Protein AF-V5IBH0-F1 (afdb_monomer_lite)

Sequence (145 aa):
MRRFVDIHGSLAVLVLISGDVNFSTMLSDFRHRKQVHIILVCRGSAPEALMACANEWHDFAQMAAAVPFRTPQPKGGSQCCDLMVHNLPLDKEPSLVHSRLRQLSDNCGGRVLSIVGDSARLRFSTPDDTRRACKRMDGEDVFGR

Structure (mmCIF, N/CA/C/O backbone):
data_AF-V5IBH0-F1
#
_entry.id   AF-V5IBH0-F1
#
loop_
_atom_site.group_PDB
_atom_site.id
_atom_site.type_symbol
_atom_site.label_atom_id
_atom_site.label_alt_id
_atom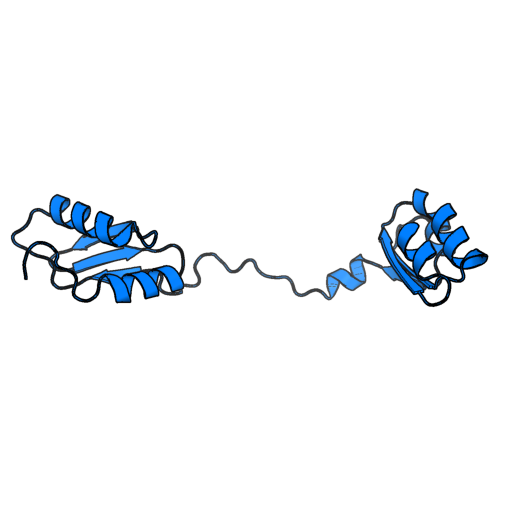_site.label_comp_id
_atom_site.label_asym_id
_atom_site.label_entity_id
_atom_site.label_seq_id
_atom_site.pdbx_PDB_ins_code
_atom_site.Cartn_x
_atom_site.Cartn_y
_atom_site.Cartn_z
_atom_site.occupancy
_atom_site.B_iso_or_equiv
_atom_site.auth_seq_id
_atom_site.auth_comp_id
_atom_site.auth_asym_id
_atom_site.auth_atom_id
_atom_site.pdbx_PDB_model_num
ATOM 1 N N . MET A 1 1 ? -12.401 4.496 7.571 1.00 89.88 1 MET A N 1
ATOM 2 C CA . MET A 1 1 ? -12.636 3.742 8.823 1.00 89.88 1 MET A CA 1
ATOM 3 C C . MET A 1 1 ? -14.085 3.831 9.298 1.00 89.88 1 MET A C 1
ATOM 5 O O . MET A 1 1 ? -14.738 2.804 9.247 1.00 89.88 1 MET A O 1
ATOM 9 N N . ARG A 1 2 ? -14.639 5.011 9.645 1.00 92.94 2 ARG A N 1
ATOM 10 C CA . ARG A 1 2 ? -16.048 5.146 10.108 1.00 92.94 2 ARG A CA 1
ATOM 11 C C . ARG A 1 2 ? -17.078 4.433 9.229 1.00 92.94 2 ARG A C 1
ATOM 13 O O . ARG A 1 2 ? -17.719 3.511 9.700 1.00 92.94 2 ARG A O 1
ATOM 20 N N . ARG A 1 3 ? -17.121 4.750 7.930 1.00 94.38 3 ARG A N 1
ATOM 21 C CA . ARG A 1 3 ? -18.045 4.106 6.977 1.00 94.38 3 ARG A CA 1
ATOM 22 C C . ARG A 1 3 ? -17.967 2.573 6.983 1.00 94.38 3 ARG A C 1
ATOM 24 O O . ARG A 1 3 ? -18.989 1.921 6.861 1.00 94.38 3 ARG A O 1
ATOM 31 N N . PHE A 1 4 ? -16.769 2.005 7.121 1.00 94.12 4 PHE A N 1
ATOM 32 C CA . PHE A 1 4 ? -16.592 0.553 7.205 1.00 94.12 4 PHE A CA 1
ATOM 33 C C . PHE A 1 4 ? -17.208 0.001 8.498 1.00 94.12 4 PHE A C 1
ATOM 35 O O . PHE A 1 4 ? -17.984 -0.944 8.452 1.00 94.12 4 PHE A O 1
ATOM 42 N N . VAL A 1 5 ? -16.930 0.639 9.636 1.00 93.75 5 VAL A N 1
ATOM 43 C CA . VAL A 1 5 ? -17.504 0.251 10.932 1.00 93.75 5 VAL A CA 1
ATOM 44 C C . VAL A 1 5 ? -19.025 0.421 10.960 1.00 93.75 5 VAL A C 1
ATOM 46 O O . VAL A 1 5 ? -19.713 -0.417 11.528 1.00 93.75 5 VAL A O 1
ATOM 49 N N . ASP A 1 6 ? -19.563 1.455 10.317 1.00 91.88 6 ASP A N 1
ATOM 50 C CA . ASP A 1 6 ? -21.009 1.679 10.250 1.00 91.88 6 ASP A CA 1
ATOM 51 C C . ASP A 1 6 ? -21.726 0.626 9.391 1.00 91.88 6 ASP A C 1
ATOM 53 O O . ASP A 1 6 ? -22.864 0.276 9.688 1.00 91.88 6 ASP A O 1
ATOM 57 N N . ILE A 1 7 ? -21.064 0.099 8.354 1.00 93.06 7 ILE A N 1
ATOM 58 C CA . ILE A 1 7 ? -21.616 -0.949 7.481 1.00 93.06 7 ILE A CA 1
ATOM 59 C C . ILE A 1 7 ? -21.487 -2.338 8.119 1.00 93.06 7 ILE A C 1
ATOM 61 O O . ILE A 1 7 ? -22.417 -3.135 8.031 1.00 93.06 7 ILE A O 1
ATOM 65 N N . HIS A 1 8 ? -20.339 -2.646 8.728 1.00 91.50 8 HIS A N 1
ATOM 66 C CA . HIS A 1 8 ? -20.011 -4.014 9.148 1.00 91.50 8 HIS A CA 1
ATOM 67 C C . HIS A 1 8 ? -20.128 -4.261 10.659 1.00 91.50 8 HIS A C 1
ATOM 69 O O . HIS A 1 8 ? -20.369 -5.394 11.073 1.00 91.50 8 HIS A O 1
ATOM 75 N N . GLY A 1 9 ? -19.983 -3.228 11.492 1.00 84.75 9 GLY A N 1
ATOM 76 C CA . GLY A 1 9 ? -20.152 -3.320 12.942 1.00 84.75 9 GLY A CA 1
ATOM 77 C C . GLY A 1 9 ? -19.266 -4.371 13.624 1.00 84.75 9 GLY A C 1
ATOM 78 O O . GLY A 1 9 ? -18.088 -4.520 13.303 1.00 84.75 9 GLY A O 1
ATOM 79 N N . SER A 1 10 ? -19.855 -5.093 14.579 1.00 84.38 10 SER A N 1
ATOM 80 C CA . SER A 1 10 ? -19.179 -5.984 15.534 1.00 84.38 10 SER A CA 1
ATOM 81 C C . SER A 1 10 ? -18.596 -7.274 14.951 1.00 84.38 10 SER A C 1
ATOM 83 O O . SER A 1 10 ? -17.869 -7.981 15.640 1.00 84.38 10 SER A O 1
ATOM 85 N N . LEU A 1 11 ? -18.897 -7.604 13.694 1.00 82.56 11 LEU A N 1
ATOM 86 C CA . LEU A 1 11 ? -18.331 -8.774 13.009 1.00 82.56 11 LEU A CA 1
ATOM 87 C C . LEU A 1 11 ? -17.044 -8.441 12.242 1.00 82.56 11 LEU A C 1
ATOM 89 O O . LEU A 1 11 ? -16.491 -9.297 11.553 1.00 82.56 11 LEU A O 1
ATOM 93 N N . ALA A 1 12 ? -16.582 -7.192 12.318 1.00 93.38 12 ALA A N 1
ATOM 94 C CA . ALA A 1 12 ? -15.470 -6.709 11.526 1.00 93.38 12 ALA A CA 1
ATOM 95 C C . ALA A 1 12 ? -14.150 -6.688 12.302 1.00 93.38 12 ALA A C 1
ATOM 97 O O . ALA A 1 12 ? -14.094 -6.376 13.494 1.00 93.38 12 ALA A O 1
ATOM 98 N N . VAL A 1 13 ? -13.071 -6.928 11.561 1.00 96.19 13 VAL A N 1
ATOM 99 C CA . VAL A 1 13 ? -11.700 -6.667 11.994 1.00 96.19 13 VAL A CA 1
ATOM 100 C C . VAL A 1 13 ? -11.200 -5.431 11.254 1.00 96.19 13 VAL A C 1
ATOM 102 O O . VAL A 1 13 ? -11.307 -5.348 10.029 1.00 96.19 13 VAL A O 1
ATOM 105 N N . LEU A 1 14 ? -10.661 -4.462 11.989 1.00 96.25 14 LEU A N 1
ATOM 106 C CA . LEU A 1 14 ? -10.040 -3.266 11.436 1.00 96.25 14 LEU A CA 1
ATOM 107 C C . LEU A 1 14 ? -8.536 -3.321 11.689 1.00 96.25 14 LEU A C 1
ATOM 109 O O . LEU A 1 14 ? -8.091 -3.222 12.829 1.00 96.25 14 LEU A O 1
ATOM 113 N N . VAL A 1 15 ? -7.766 -3.436 10.607 1.00 97.19 15 VAL A N 1
ATOM 114 C CA . VAL A 1 15 ? -6.306 -3.319 10.643 1.00 97.19 15 VAL A CA 1
ATOM 115 C C . VAL A 1 15 ? -5.927 -1.881 10.306 1.00 97.19 15 VAL A C 1
ATOM 117 O O . VAL A 1 15 ? -6.184 -1.415 9.193 1.00 97.19 15 VAL A O 1
ATOM 120 N N . LEU A 1 16 ? -5.326 -1.168 11.256 1.00 96.94 16 LEU A N 1
ATOM 121 C CA . LEU A 1 16 ? -4.810 0.183 11.046 1.00 96.94 16 LEU A CA 1
ATOM 122 C C . LEU A 1 16 ? -3.286 0.159 11.027 1.00 96.94 16 LEU A C 1
ATOM 124 O O . LEU A 1 16 ? -2.667 -0.236 12.005 1.00 96.94 16 LEU A O 1
ATOM 128 N N . ILE A 1 17 ? -2.682 0.658 9.950 1.00 96.50 17 ILE A N 1
ATOM 129 C CA . ILE A 1 17 ? -1.234 0.866 9.864 1.00 96.50 17 ILE A CA 1
ATOM 130 C C . ILE A 1 17 ? -0.955 2.353 10.098 1.00 96.50 17 ILE A C 1
ATOM 132 O O . ILE A 1 17 ? -1.081 3.159 9.177 1.00 96.50 17 ILE A O 1
ATOM 136 N N . SER A 1 18 ? -0.667 2.742 11.341 1.00 95.62 18 SER A N 1
ATOM 137 C CA . SER A 1 18 ? -0.436 4.144 11.715 1.00 95.62 18 SER A CA 1
ATOM 138 C C . SER A 1 18 ? 0.213 4.274 13.093 1.00 95.62 18 SER A C 1
ATOM 140 O O . SER A 1 18 ? -0.057 3.477 13.983 1.00 95.62 18 SER A O 1
ATOM 142 N N . GLY A 1 19 ? 1.024 5.317 13.288 1.00 94.38 19 GLY A N 1
ATOM 143 C CA . GLY A 1 19 ? 1.528 5.742 14.602 1.00 94.38 19 GLY A CA 1
ATOM 144 C C . GLY A 1 19 ? 0.889 7.035 15.128 1.00 94.38 19 GLY A C 1
ATOM 145 O O . GLY A 1 19 ? 1.382 7.594 16.102 1.00 94.38 19 GLY A O 1
ATOM 146 N N . ASP A 1 20 ? -0.157 7.545 14.469 1.00 95.69 20 ASP A N 1
ATOM 147 C CA . ASP A 1 20 ? -0.787 8.824 14.815 1.00 95.69 20 ASP A CA 1
ATOM 148 C C . ASP A 1 20 ? -1.810 8.673 15.958 1.00 95.69 20 ASP A C 1
ATOM 150 O O . ASP A 1 20 ? -2.825 7.982 15.834 1.00 95.69 20 ASP A O 1
ATOM 154 N N . VAL A 1 21 ? -1.558 9.361 17.075 1.00 95.81 21 VAL A N 1
ATOM 155 C CA . VAL A 1 21 ? -2.407 9.350 18.278 1.00 95.81 21 VAL A CA 1
ATOM 156 C C . VAL A 1 21 ? -3.802 9.932 18.049 1.00 95.81 21 VAL A C 1
ATOM 158 O O . VAL A 1 21 ? -4.724 9.602 18.796 1.00 95.81 21 VAL A O 1
ATOM 161 N N . ASN A 1 22 ? -4.006 10.731 16.997 1.00 96.12 22 ASN A N 1
ATOM 162 C CA . ASN A 1 22 ? -5.307 11.321 16.667 1.00 96.12 22 ASN A CA 1
ATOM 163 C C . ASN A 1 22 ? -6.382 10.265 16.356 1.00 96.12 22 ASN A C 1
ATOM 165 O O . ASN A 1 22 ? -7.579 10.555 16.387 1.00 96.12 22 ASN A O 1
ATOM 169 N N . PHE A 1 23 ? -5.977 9.020 16.088 1.00 96.19 23 PHE A N 1
ATOM 170 C CA . PHE A 1 23 ? -6.904 7.907 15.906 1.00 96.19 23 PHE A CA 1
ATOM 171 C C . PHE A 1 23 ? -7.433 7.319 17.222 1.00 96.19 23 PHE A C 1
ATOM 173 O O . PHE A 1 23 ? -8.475 6.667 17.190 1.00 96.19 23 PHE A O 1
ATOM 180 N N . SER A 1 24 ? -6.786 7.570 18.366 1.00 96.06 24 SER A N 1
ATOM 181 C CA . SER A 1 24 ? -7.102 6.954 19.670 1.00 96.06 24 SER A CA 1
ATOM 182 C C . SER A 1 24 ? -8.586 7.030 20.043 1.00 96.06 24 SER A C 1
ATOM 184 O O . SER A 1 24 ? -9.215 5.998 20.265 1.00 96.06 24 SER A O 1
ATOM 186 N N . THR A 1 25 ? -9.191 8.222 20.015 1.00 95.31 25 THR A N 1
ATOM 187 C CA . THR A 1 25 ? -10.616 8.407 20.339 1.00 95.31 25 THR A CA 1
ATOM 188 C C . THR A 1 25 ? -11.518 7.578 19.426 1.00 95.31 25 THR A C 1
ATOM 190 O O . THR A 1 25 ? -12.460 6.938 19.884 1.00 95.31 25 THR A O 1
ATOM 193 N N . MET A 1 26 ? -11.206 7.543 18.130 1.00 94.94 26 MET A N 1
ATOM 194 C CA . MET A 1 26 ? -12.000 6.812 17.147 1.00 94.94 26 MET A CA 1
ATOM 195 C C . MET A 1 26 ? -11.868 5.294 17.322 1.00 94.94 26 MET A C 1
ATOM 197 O O . MET A 1 26 ? -12.867 4.583 17.242 1.00 94.94 26 MET A O 1
ATOM 201 N N . LEU A 1 27 ? -10.654 4.799 17.572 1.00 96.31 27 LEU A N 1
ATOM 202 C CA . LEU A 1 27 ? -10.403 3.379 17.820 1.00 96.31 27 LEU A CA 1
ATOM 203 C C . LEU A 1 27 ? -11.058 2.923 19.124 1.00 96.31 27 LEU A C 1
ATOM 205 O O . LEU A 1 27 ? -11.709 1.883 19.143 1.00 96.31 27 LEU A O 1
ATOM 209 N N . SER A 1 28 ? -10.969 3.730 20.181 1.00 96.12 28 SER A N 1
ATOM 210 C CA . SER A 1 28 ? -11.645 3.461 21.451 1.00 96.12 28 SER A CA 1
ATOM 211 C C . SER A 1 28 ? -13.160 3.314 21.258 1.00 96.12 28 SER A C 1
ATOM 213 O O . SER A 1 28 ? -13.750 2.318 21.684 1.00 96.12 28 SER A O 1
ATOM 215 N N . ASP A 1 29 ? -13.788 4.231 20.511 1.00 95.50 29 ASP A N 1
ATOM 216 C CA . ASP A 1 29 ? -15.211 4.134 20.172 1.00 95.50 29 ASP A CA 1
ATOM 217 C C . ASP A 1 29 ? -15.531 2.872 19.355 1.00 95.50 29 ASP A C 1
ATOM 219 O O . ASP A 1 29 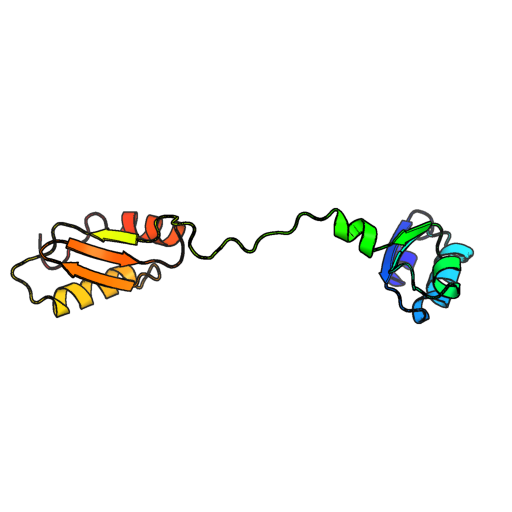? -16.507 2.172 19.642 1.00 95.50 29 ASP A O 1
ATOM 223 N N . PHE A 1 30 ? -14.720 2.540 18.349 1.00 95.88 30 PHE A N 1
ATOM 224 C CA . PHE A 1 30 ? -14.944 1.349 17.527 1.00 95.88 30 PHE A CA 1
ATOM 225 C C . PHE A 1 30 ? -14.815 0.051 18.324 1.00 95.88 30 PHE A C 1
ATOM 227 O O . PHE A 1 30 ? -15.657 -0.837 18.182 1.00 95.88 30 PHE A O 1
ATOM 234 N N . ARG A 1 31 ? -13.820 -0.043 19.206 1.00 9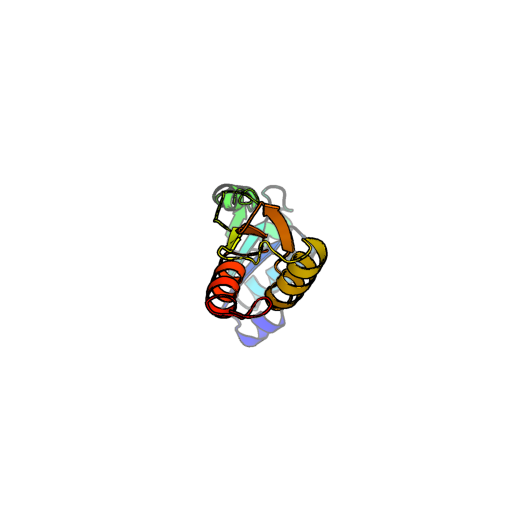4.94 31 ARG A N 1
ATOM 235 C CA . ARG A 1 31 ? -13.602 -1.215 20.052 1.00 94.94 31 ARG A CA 1
ATOM 236 C C . ARG A 1 31 ? -14.708 -1.365 21.086 1.00 94.94 31 ARG A C 1
ATOM 238 O O . ARG A 1 31 ? -15.333 -2.414 21.174 1.00 94.94 31 ARG A O 1
ATOM 245 N N . HIS A 1 32 ? -14.972 -0.322 21.867 1.00 94.75 32 HIS A N 1
ATOM 246 C CA . HIS A 1 32 ? -15.846 -0.445 23.033 1.00 94.75 32 HIS A CA 1
ATOM 247 C C . HIS A 1 32 ? -17.328 -0.303 22.690 1.00 94.75 32 HIS A C 1
ATOM 249 O O . HIS A 1 32 ? -18.155 -1.024 23.246 1.00 94.75 32 HIS A O 1
ATOM 255 N N . ARG A 1 33 ? -17.690 0.593 21.764 1.00 93.44 33 ARG A N 1
ATOM 256 C CA . ARG A 1 33 ? -19.102 0.841 21.423 1.00 93.44 33 ARG A CA 1
ATOM 257 C C . ARG A 1 33 ? -19.578 0.002 20.252 1.00 93.44 33 ARG A C 1
ATOM 259 O O . ARG A 1 33 ? -20.727 -0.424 20.240 1.00 93.44 33 ARG A O 1
ATOM 266 N N . LYS A 1 34 ? -18.719 -0.206 19.254 1.00 93.19 34 LYS A N 1
ATOM 267 C CA . LYS A 1 34 ? -19.071 -0.957 18.039 1.00 93.19 34 LYS A CA 1
ATOM 268 C C . LYS A 1 34 ? -18.575 -2.402 18.063 1.00 93.19 34 LYS A C 1
ATOM 270 O O . LYS A 1 34 ? -18.931 -3.147 17.157 1.00 93.19 34 LYS A O 1
ATOM 275 N N . GLN A 1 35 ? -17.821 -2.795 19.097 1.00 93.38 35 GLN A N 1
ATOM 276 C CA . GLN A 1 35 ? -17.295 -4.153 19.281 1.00 93.38 35 GLN A CA 1
ATOM 277 C C . GLN A 1 35 ? -16.489 -4.641 18.063 1.00 93.38 35 GLN A C 1
ATOM 279 O O . GLN A 1 35 ? -16.481 -5.824 17.748 1.00 93.38 35 GLN A O 1
ATOM 284 N N . VAL A 1 36 ? -15.827 -3.715 17.361 1.00 96.50 36 VAL A N 1
ATOM 285 C CA . VAL A 1 36 ? -14.921 -4.022 16.247 1.00 96.50 36 VAL A CA 1
ATOM 286 C C . VAL A 1 36 ? -13.606 -4.517 16.827 1.00 96.50 36 VAL A C 1
ATOM 288 O O . VAL A 1 36 ? -13.072 -3.906 17.755 1.00 96.50 36 VAL A O 1
ATOM 291 N N . HIS A 1 37 ? -13.049 -5.581 16.258 1.00 96.69 37 HIS A N 1
ATOM 292 C CA . HIS A 1 37 ? -11.724 -6.046 16.646 1.00 96.69 37 HIS A CA 1
ATOM 293 C C . HIS A 1 37 ? -10.647 -5.197 15.959 1.00 96.69 37 HIS A C 1
ATOM 295 O O . HIS A 1 37 ? -10.611 -5.114 14.732 1.00 96.69 37 HIS A O 1
ATOM 301 N N . ILE A 1 38 ? -9.782 -4.542 16.732 1.00 97.12 38 ILE A N 1
ATOM 302 C CA . ILE A 1 38 ? -8.791 -3.590 16.219 1.00 97.12 38 ILE A CA 1
ATOM 303 C C . ILE A 1 38 ? -7.387 -4.175 16.308 1.00 97.12 38 ILE A C 1
ATOM 305 O O . ILE A 1 38 ? -6.890 -4.425 17.406 1.00 97.12 38 ILE A O 1
ATOM 309 N N . ILE A 1 39 ? -6.734 -4.288 15.154 1.00 97.81 39 ILE A N 1
ATOM 310 C CA . ILE A 1 39 ? -5.327 -4.665 15.013 1.00 97.81 39 ILE A CA 1
ATOM 311 C C . ILE A 1 39 ? -4.549 -3.412 14.610 1.00 97.81 39 ILE A C 1
ATOM 313 O O . ILE A 1 39 ? -4.812 -2.820 13.560 1.00 97.81 39 ILE A O 1
ATOM 317 N N . LEU A 1 40 ? -3.591 -2.989 15.430 1.00 97.44 40 LEU A N 1
ATOM 318 C CA . LEU A 1 40 ? -2.758 -1.820 15.150 1.00 97.44 40 LEU A CA 1
ATOM 319 C C . LEU A 1 40 ? -1.362 -2.244 14.689 1.00 97.44 40 LEU A C 1
ATOM 321 O O . LEU A 1 40 ? -0.637 -2.918 15.405 1.00 97.44 40 LEU A O 1
ATOM 325 N N . VAL A 1 41 ? -0.936 -1.794 13.519 1.00 97.31 41 VAL A N 1
ATOM 326 C CA . VAL A 1 41 ? 0.445 -1.947 13.059 1.00 97.31 41 VAL A CA 1
ATOM 327 C C . VAL A 1 41 ? 1.120 -0.585 13.148 1.00 97.31 41 VAL A C 1
ATOM 329 O O . VAL A 1 41 ? 0.811 0.336 12.390 1.00 97.31 41 VAL A O 1
ATOM 332 N N . CYS A 1 42 ? 2.037 -0.436 14.093 1.00 95.56 42 CYS A N 1
ATOM 333 C CA . CYS A 1 42 ? 2.718 0.825 14.367 1.00 95.56 42 CYS A CA 1
ATOM 334 C C . CYS A 1 42 ? 4.189 0.569 14.688 1.00 95.56 42 CYS A C 1
ATOM 336 O O . CYS A 1 42 ? 4.597 -0.564 14.904 1.00 95.56 42 CYS A O 1
ATOM 338 N N . ARG A 1 43 ? 5.027 1.606 14.706 1.00 92.94 43 ARG A N 1
ATOM 339 C CA . ARG A 1 43 ? 6.401 1.448 15.206 1.00 92.94 43 ARG A CA 1
ATOM 340 C C . ARG A 1 43 ? 6.352 1.207 16.718 1.00 92.94 43 ARG A C 1
ATOM 342 O O . ARG A 1 43 ? 5.495 1.788 17.378 1.00 92.94 43 ARG A O 1
ATOM 349 N N . GLY A 1 44 ? 7.294 0.447 17.280 1.00 86.94 44 GLY A N 1
ATOM 350 C CA . GLY A 1 44 ? 7.367 0.223 18.736 1.00 86.94 44 GLY A CA 1
ATOM 351 C C . GLY A 1 44 ? 7.489 1.497 19.595 1.00 86.94 44 GLY A C 1
ATOM 352 O O . GLY A 1 44 ? 7.261 1.451 20.795 1.00 86.94 44 GLY A O 1
ATOM 353 N N . SER A 1 45 ? 7.809 2.647 18.991 1.00 89.00 45 SER A N 1
ATOM 354 C CA . SER A 1 45 ? 7.845 3.964 19.641 1.00 89.00 45 SER A CA 1
ATOM 355 C C . SER A 1 45 ? 6.519 4.739 19.562 1.00 89.00 45 SER A C 1
ATOM 357 O O . SER A 1 45 ? 6.519 5.958 19.738 1.00 89.00 45 SER A O 1
ATOM 359 N N . ALA A 1 46 ? 5.416 4.094 19.175 1.00 91.75 46 ALA A N 1
ATOM 360 C CA . ALA A 1 46 ? 4.117 4.750 19.081 1.00 91.75 46 ALA A CA 1
ATOM 361 C C . ALA A 1 46 ? 3.590 5.159 20.472 1.00 91.75 46 ALA A C 1
ATOM 363 O O . ALA A 1 46 ? 3.945 4.537 21.473 1.00 91.75 46 ALA A O 1
ATOM 364 N N . PRO A 1 47 ? 2.731 6.191 20.561 1.00 94.38 47 PRO A N 1
ATOM 365 C CA . PRO A 1 47 ? 2.162 6.621 21.835 1.00 94.38 47 PRO A CA 1
ATOM 366 C C . PRO A 1 47 ? 1.337 5.517 22.506 1.00 94.38 47 PRO A C 1
ATOM 368 O O . PRO A 1 47 ? 0.441 4.941 21.887 1.00 94.38 47 PRO A O 1
ATOM 371 N N . GLU A 1 48 ? 1.571 5.284 23.798 1.00 92.56 48 GLU A N 1
ATOM 372 C CA . GLU A 1 48 ? 0.885 4.246 24.585 1.00 92.56 48 GLU A CA 1
ATOM 373 C C . GLU A 1 48 ? -0.643 4.410 24.567 1.00 92.56 48 GLU A C 1
ATOM 375 O O . GLU A 1 48 ? -1.380 3.434 24.442 1.00 92.56 48 GLU A O 1
ATOM 380 N N . ALA A 1 49 ? -1.128 5.658 24.571 1.00 93.94 49 ALA A N 1
ATOM 381 C CA . ALA A 1 49 ? -2.552 5.974 24.460 1.00 93.94 49 ALA A CA 1
ATOM 382 C C . ALA A 1 49 ? -3.196 5.415 23.178 1.00 93.94 49 ALA A C 1
ATOM 384 O O . ALA A 1 49 ? -4.362 5.024 23.191 1.00 93.94 49 ALA A O 1
ATOM 385 N N . LEU A 1 50 ? -2.451 5.357 22.070 1.00 95.50 50 LEU A N 1
ATOM 386 C CA . LEU A 1 50 ? -2.933 4.764 20.824 1.00 95.50 50 LEU A CA 1
ATOM 387 C C . LEU A 1 50 ? -2.965 3.234 20.923 1.00 95.50 50 LEU A C 1
ATOM 389 O O . LEU A 1 50 ? -3.958 2.618 20.540 1.00 95.50 50 LEU A O 1
ATOM 393 N N . MET A 1 51 ? -1.905 2.634 21.468 1.00 95.00 51 MET A N 1
ATOM 394 C CA . MET A 1 51 ? -1.769 1.180 21.614 1.00 95.00 51 MET A CA 1
ATOM 395 C C . MET A 1 51 ? -2.834 0.602 22.552 1.00 95.00 51 MET A C 1
ATOM 397 O O . MET A 1 51 ? -3.426 -0.430 22.247 1.00 95.00 51 MET A O 1
ATOM 401 N N . ALA A 1 52 ? -3.155 1.311 23.638 1.00 95.00 52 ALA A N 1
ATOM 402 C CA . ALA A 1 52 ? -4.212 0.938 24.577 1.00 95.00 52 ALA A CA 1
ATOM 403 C C . ALA A 1 52 ? -5.608 0.864 23.924 1.00 95.00 52 ALA A C 1
ATOM 405 O O . ALA A 1 52 ? -6.481 0.136 24.402 1.00 95.00 52 ALA A O 1
ATOM 406 N N . CYS A 1 53 ? -5.829 1.583 22.817 1.00 95.94 53 CYS A N 1
ATOM 407 C CA . CYS A 1 53 ? -7.104 1.573 22.098 1.00 95.94 53 CYS A CA 1
ATOM 408 C C . CYS A 1 53 ? -7.285 0.344 21.187 1.00 95.94 53 CYS A C 1
ATOM 410 O O . CYS A 1 53 ? -8.403 0.100 20.732 1.00 95.94 53 CYS A O 1
ATOM 412 N N . ALA A 1 54 ? -6.229 -0.429 20.919 1.00 96.31 54 ALA A N 1
ATOM 413 C CA . ALA A 1 54 ? -6.277 -1.616 20.066 1.00 96.31 54 ALA A CA 1
ATOM 414 C C . ALA A 1 54 ? -6.506 -2.906 20.876 1.00 96.31 54 ALA A C 1
ATOM 416 O O . ALA A 1 54 ? -6.223 -2.965 22.074 1.00 96.31 54 ALA A O 1
ATOM 417 N N . ASN A 1 55 ? -7.033 -3.951 20.231 1.00 96.88 55 ASN A N 1
ATOM 418 C CA . ASN A 1 55 ? -7.105 -5.289 20.824 1.00 96.88 55 ASN A CA 1
ATOM 419 C C . ASN A 1 55 ? -5.728 -5.956 20.822 1.00 96.88 55 ASN A C 1
ATOM 421 O O . ASN A 1 55 ? -5.348 -6.581 21.808 1.00 96.88 55 ASN A O 1
ATOM 425 N N . GLU A 1 56 ? -4.991 -5.775 19.732 1.00 96.38 56 GLU A N 1
ATOM 426 C CA . GLU A 1 56 ? -3.627 -6.252 19.551 1.00 96.38 56 GLU A CA 1
ATOM 427 C C . GLU A 1 56 ? -2.839 -5.263 18.690 1.00 96.38 56 GLU A C 1
ATOM 429 O O . GLU A 1 56 ? -3.412 -4.490 17.913 1.00 96.38 56 GLU A O 1
ATOM 434 N N . TRP A 1 57 ? -1.517 -5.256 18.853 1.00 96.44 57 TRP A N 1
ATOM 435 C CA . TRP A 1 57 ? -0.640 -4.414 18.056 1.00 96.44 57 TRP A CA 1
ATOM 436 C C . TRP A 1 57 ? 0.647 -5.139 17.660 1.00 96.44 57 TRP A C 1
ATOM 438 O O . TRP A 1 57 ? 1.138 -6.009 18.380 1.00 96.44 57 TRP A O 1
ATOM 448 N N . HIS A 1 58 ? 1.198 -4.759 16.510 1.00 95.94 58 HIS A N 1
ATOM 449 C CA . HIS A 1 58 ? 2.416 -5.331 15.948 1.00 95.94 58 HIS A CA 1
ATOM 450 C C . HIS A 1 58 ? 3.403 -4.240 15.537 1.00 95.94 58 HIS A C 1
ATOM 452 O O . HIS A 1 58 ? 3.009 -3.208 14.986 1.00 95.94 58 HIS A O 1
ATOM 458 N N . ASP A 1 59 ? 4.696 -4.491 15.769 1.00 94.50 59 ASP A N 1
ATOM 459 C CA . ASP A 1 59 ? 5.758 -3.586 15.337 1.00 94.50 59 ASP A CA 1
ATOM 460 C C . ASP A 1 59 ? 5.949 -3.665 13.818 1.00 94.50 59 ASP A C 1
ATOM 462 O O . ASP A 1 59 ? 6.399 -4.678 13.270 1.00 94.50 59 ASP A O 1
ATOM 466 N N . PHE A 1 60 ? 5.656 -2.558 13.139 1.00 94.69 60 PHE A N 1
ATOM 467 C CA . PHE A 1 60 ? 5.851 -2.422 11.702 1.00 94.69 60 PHE A CA 1
ATOM 468 C C . PHE A 1 60 ? 7.289 -2.744 11.278 1.00 94.69 60 PHE A C 1
ATOM 470 O O . PHE A 1 60 ? 7.488 -3.366 10.237 1.00 94.69 60 PHE A O 1
ATOM 477 N N . ALA A 1 61 ? 8.298 -2.349 12.065 1.00 91.00 61 ALA A N 1
ATOM 478 C CA . ALA A 1 61 ? 9.698 -2.575 11.710 1.00 91.00 61 ALA A CA 1
ATOM 479 C C . ALA A 1 61 ? 10.047 -4.069 11.692 1.00 91.00 61 ALA A C 1
ATOM 481 O O . ALA A 1 61 ? 10.746 -4.525 10.790 1.00 91.00 61 ALA A O 1
ATOM 482 N N . GLN A 1 62 ? 9.515 -4.839 12.646 1.00 91.38 62 GLN A N 1
ATOM 483 C CA . GLN A 1 62 ? 9.723 -6.286 12.709 1.00 91.38 62 GLN A CA 1
ATOM 484 C C . GLN A 1 62 ? 9.015 -7.001 11.554 1.00 91.38 62 GLN A C 1
ATOM 486 O O . GLN A 1 62 ? 9.607 -7.869 10.917 1.00 91.38 62 GLN A O 1
ATOM 491 N N . MET A 1 63 ? 7.785 -6.591 11.222 1.00 89.19 63 MET A N 1
ATOM 492 C CA . MET A 1 63 ? 7.061 -7.138 10.068 1.00 89.19 63 MET A CA 1
ATOM 493 C C . MET A 1 63 ? 7.764 -6.813 8.746 1.00 89.19 63 MET A C 1
ATOM 495 O O . MET A 1 63 ? 7.914 -7.680 7.887 1.00 89.19 63 MET A O 1
ATOM 499 N N . ALA A 1 64 ? 8.224 -5.571 8.585 1.00 88.56 64 ALA A N 1
ATOM 500 C CA . ALA A 1 64 ? 8.923 -5.126 7.388 1.00 88.56 64 ALA A CA 1
ATOM 501 C C . ALA A 1 64 ? 10.292 -5.805 7.221 1.00 88.56 64 ALA A C 1
ATOM 503 O O . ALA A 1 64 ? 10.709 -6.036 6.090 1.00 88.56 64 ALA A O 1
ATOM 504 N N . ALA A 1 65 ? 10.970 -6.172 8.315 1.00 88.00 65 ALA A N 1
ATOM 505 C CA . ALA A 1 65 ? 12.252 -6.877 8.262 1.00 88.00 65 ALA A CA 1
ATOM 506 C C . ALA A 1 65 ? 12.148 -8.271 7.614 1.00 88.00 65 ALA A C 1
ATOM 508 O O . ALA A 1 65 ? 13.118 -8.747 7.028 1.00 88.00 65 ALA A O 1
ATOM 509 N N . ALA A 1 66 ? 10.975 -8.908 7.683 1.00 83.94 66 ALA A N 1
ATOM 510 C CA . ALA A 1 66 ? 10.707 -10.183 7.019 1.00 83.94 66 ALA A CA 1
ATOM 511 C C . ALA A 1 66 ? 10.402 -10.032 5.517 1.00 83.94 66 ALA A C 1
ATOM 513 O O . ALA A 1 66 ? 10.356 -11.028 4.792 1.00 83.94 66 ALA A O 1
ATOM 514 N N . VAL A 1 67 ? 10.172 -8.807 5.030 1.00 83.69 67 VAL A N 1
ATOM 515 C CA . VAL A 1 67 ? 9.888 -8.573 3.613 1.00 83.69 67 VAL A CA 1
ATOM 516 C C . VAL A 1 67 ? 11.193 -8.728 2.832 1.00 83.69 67 VAL A C 1
ATOM 518 O O . VAL A 1 67 ? 12.151 -7.998 3.098 1.00 83.69 67 VAL A O 1
ATOM 521 N N . PRO A 1 68 ? 11.262 -9.645 1.849 1.00 82.75 68 PRO A N 1
ATOM 522 C CA . PRO A 1 68 ? 12.466 -9.813 1.056 1.00 82.75 68 PRO A CA 1
ATOM 523 C C . PRO A 1 68 ? 12.785 -8.499 0.350 1.00 82.75 68 PRO A C 1
ATOM 525 O O . PRO A 1 68 ? 11.931 -7.916 -0.329 1.00 82.75 68 PRO A O 1
ATOM 528 N N . PHE A 1 69 ? 14.027 -8.039 0.498 1.00 74.19 69 PHE A N 1
ATOM 529 C CA . PHE A 1 69 ? 14.521 -6.904 -0.260 1.00 74.19 69 PHE A CA 1
ATOM 530 C C . PHE A 1 69 ? 14.402 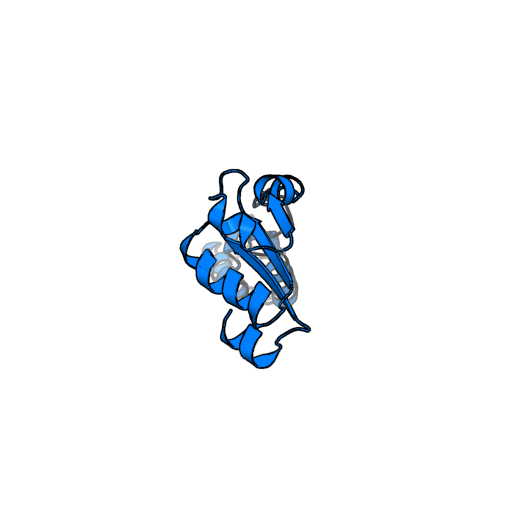-7.254 -1.742 1.00 74.19 69 PHE A C 1
ATOM 532 O O . PHE A 1 69 ? 15.118 -8.117 -2.253 1.00 74.19 69 PHE A O 1
ATOM 539 N N . ARG A 1 70 ? 13.472 -6.601 -2.444 1.00 68.69 70 ARG A N 1
ATOM 540 C CA . ARG A 1 70 ? 13.486 -6.613 -3.901 1.00 68.69 70 ARG A CA 1
ATOM 541 C C . ARG A 1 70 ? 14.723 -5.831 -4.290 1.00 68.69 70 ARG A C 1
ATOM 543 O O . ARG A 1 70 ? 14.688 -4.603 -4.311 1.00 68.69 70 ARG A O 1
ATOM 550 N N . THR A 1 71 ? 15.814 -6.532 -4.589 1.00 64.25 71 THR A N 1
ATOM 551 C CA . THR A 1 71 ? 16.877 -5.945 -5.392 1.00 64.25 71 THR A CA 1
ATOM 552 C C . THR A 1 71 ? 16.173 -5.336 -6.597 1.00 64.25 71 THR A C 1
ATOM 554 O O . THR A 1 71 ? 15.459 -6.072 -7.292 1.00 64.25 71 THR A O 1
ATOM 557 N N . PRO A 1 72 ? 16.266 -4.012 -6.835 1.00 58.50 72 PRO A N 1
ATOM 558 C CA . PRO A 1 72 ? 15.878 -3.495 -8.130 1.00 58.50 72 PRO A CA 1
ATOM 559 C C . PRO A 1 72 ? 16.665 -4.344 -9.114 1.00 58.50 72 PRO A C 1
ATOM 561 O O . PRO A 1 72 ? 17.895 -4.371 -9.044 1.00 58.50 72 PRO A O 1
ATOM 564 N N . GLN A 1 73 ? 15.954 -5.143 -9.918 1.00 52.53 73 GLN A N 1
ATOM 565 C CA . GLN A 1 73 ? 16.582 -5.910 -10.981 1.00 52.53 73 GLN A CA 1
ATOM 566 C C . GLN A 1 73 ? 17.506 -4.914 -11.676 1.00 52.53 73 GLN A C 1
ATOM 568 O O . GLN A 1 73 ? 17.009 -3.860 -12.102 1.00 52.53 73 GLN A O 1
ATOM 573 N N . PRO A 1 74 ? 18.831 -5.146 -11.697 1.00 51.09 74 PRO A N 1
ATOM 574 C CA . PRO A 1 74 ? 19.702 -4.271 -12.446 1.00 51.09 74 PRO A CA 1
ATOM 575 C C . PRO A 1 74 ? 19.099 -4.214 -13.844 1.00 51.09 74 PRO A C 1
ATOM 577 O O . PRO A 1 74 ? 18.864 -5.253 -14.466 1.00 51.09 74 PRO A O 1
ATOM 580 N N . LYS A 1 75 ? 18.749 -3.009 -14.305 1.00 51.47 75 LYS A N 1
ATOM 581 C CA . LYS A 1 75 ? 18.437 -2.791 -15.715 1.00 51.47 75 LYS A CA 1
ATOM 582 C C . LYS A 1 75 ? 19.661 -3.300 -16.478 1.00 51.47 75 LYS A C 1
ATOM 584 O O . LYS A 1 75 ? 20.672 -2.610 -16.506 1.00 51.47 75 LYS A O 1
ATOM 589 N N . GLY A 1 76 ? 19.604 -4.521 -17.007 1.00 47.34 76 GLY A N 1
ATOM 590 C CA . GLY A 1 76 ? 20.747 -5.153 -17.664 1.00 47.34 76 GLY A CA 1
ATOM 591 C C . GLY A 1 76 ? 21.316 -6.403 -16.991 1.00 47.34 76 GLY A C 1
ATOM 592 O O . GLY A 1 76 ? 22.514 -6.640 -17.081 1.00 47.34 76 GLY A O 1
ATOM 593 N N . GLY A 1 77 ? 20.488 -7.274 -16.412 1.00 43.78 77 GLY A N 1
ATOM 594 C CA . GLY A 1 77 ? 20.665 -8.684 -16.770 1.00 43.78 77 GLY A CA 1
ATOM 595 C C . GLY A 1 77 ? 20.291 -8.799 -18.246 1.00 43.78 77 GLY A C 1
ATOM 596 O O . GLY A 1 77 ? 19.176 -8.424 -18.593 1.00 43.78 77 GLY A O 1
ATOM 597 N N . SER A 1 78 ? 21.232 -9.191 -19.106 1.00 52.09 78 SER A N 1
ATOM 598 C CA . SER A 1 78 ? 21.106 -9.265 -20.569 1.00 52.09 78 SER A CA 1
ATOM 599 C C . SER A 1 78 ? 19.980 -10.209 -21.022 1.00 52.09 78 SER A C 1
ATOM 601 O O . SER A 1 78 ? 20.229 -11.268 -21.588 1.00 52.09 78 SER A O 1
ATOM 603 N N . GLN A 1 79 ? 18.723 -9.839 -20.794 1.00 55.50 79 GLN A N 1
ATOM 604 C CA . GLN A 1 79 ? 17.624 -10.320 -21.609 1.00 55.50 79 GLN A CA 1
ATOM 605 C C . GLN A 1 79 ? 17.797 -9.620 -22.949 1.00 55.50 79 GLN A C 1
ATOM 607 O O . GLN A 1 79 ? 17.844 -8.394 -23.009 1.00 55.50 79 GLN A O 1
ATOM 612 N N . CYS A 1 80 ? 18.050 -10.417 -23.982 1.00 59.22 80 CYS A N 1
ATOM 613 C CA . CYS A 1 80 ? 18.422 -9.976 -25.317 1.00 59.22 80 CYS A CA 1
ATOM 614 C C . CYS A 1 80 ? 17.339 -9.049 -25.898 1.00 59.22 80 CYS A C 1
ATOM 616 O O . CYS A 1 80 ? 16.402 -9.505 -26.543 1.00 59.22 80 CYS A O 1
ATOM 618 N N . CYS A 1 81 ? 17.453 -7.745 -25.637 1.00 77.88 81 CYS A N 1
ATOM 619 C CA . CYS A 1 81 ? 16.617 -6.720 -26.258 1.00 77.88 81 CYS A CA 1
ATOM 620 C C . CYS A 1 81 ? 17.189 -6.265 -27.607 1.00 77.88 81 CYS A C 1
ATOM 622 O O . CYS A 1 81 ? 16.701 -5.293 -28.188 1.00 77.88 81 CYS A O 1
ATOM 624 N N . ASP A 1 82 ? 18.235 -6.941 -28.082 1.00 84.38 82 ASP A N 1
ATOM 625 C CA . ASP A 1 82 ? 18.898 -6.632 -29.333 1.00 84.38 82 ASP A CA 1
ATOM 626 C C . ASP A 1 82 ? 18.398 -7.581 -30.425 1.00 84.38 82 ASP A C 1
ATOM 628 O O . ASP A 1 82 ? 18.360 -8.795 -30.241 1.00 84.38 82 ASP A O 1
ATOM 632 N N . LEU A 1 83 ? 18.013 -7.016 -31.565 1.00 85.75 83 LEU A N 1
ATOM 633 C CA . LEU A 1 83 ? 17.644 -7.754 -32.767 1.00 85.75 83 LEU A CA 1
ATOM 634 C C . LEU A 1 83 ? 18.763 -7.591 -33.789 1.00 85.75 83 LEU A C 1
ATOM 636 O O . LEU A 1 83 ? 19.172 -6.464 -34.084 1.00 85.75 83 LEU A O 1
ATOM 640 N N . MET A 1 84 ? 19.246 -8.708 -34.324 1.00 88.00 84 MET A N 1
ATOM 641 C CA . MET A 1 84 ? 20.183 -8.706 -35.439 1.00 88.00 84 MET A CA 1
ATOM 642 C C . MET A 1 84 ? 19.399 -8.902 -36.733 1.00 88.00 84 MET A C 1
ATOM 644 O O . MET A 1 84 ? 18.653 -9.868 -36.867 1.00 88.00 84 MET A O 1
ATOM 648 N N . VAL A 1 85 ? 19.530 -7.948 -37.646 1.00 86.56 85 VAL A N 1
ATOM 649 C CA . VAL A 1 85 ? 18.952 -7.997 -38.990 1.00 86.56 85 VAL A CA 1
ATOM 650 C C . VAL A 1 85 ? 20.081 -8.344 -39.947 1.00 86.56 85 VAL A C 1
ATOM 652 O O . VAL A 1 85 ? 21.157 -7.760 -39.836 1.00 86.56 85 VAL A O 1
ATOM 655 N N . HIS A 1 86 ? 19.837 -9.276 -40.860 1.00 86.31 86 HIS A N 1
ATOM 656 C CA . HIS A 1 86 ? 20.791 -9.746 -41.866 1.00 86.31 86 HIS A CA 1
ATOM 657 C C . HIS A 1 86 ? 20.233 -9.507 -43.276 1.00 86.31 86 HIS A C 1
ATOM 659 O O . HIS A 1 86 ? 19.058 -9.165 -43.414 1.00 86.31 86 HIS A O 1
ATOM 665 N N . ASN A 1 87 ? 21.050 -9.732 -44.310 1.00 83.12 87 ASN A N 1
ATOM 666 C CA . ASN A 1 87 ? 20.687 -9.572 -45.727 1.00 83.12 87 ASN A CA 1
ATOM 667 C C . ASN A 1 87 ? 20.331 -8.131 -46.137 1.00 83.12 87 ASN A C 1
ATOM 669 O O . ASN A 1 87 ? 19.483 -7.911 -47.000 1.00 83.12 87 ASN A O 1
ATOM 673 N N . LEU A 1 88 ? 20.974 -7.133 -45.531 1.00 85.31 88 LEU A N 1
ATOM 674 C CA . LEU A 1 88 ? 20.812 -5.737 -45.930 1.00 85.31 88 LEU A CA 1
ATOM 675 C C . LEU A 1 88 ? 21.543 -5.448 -47.250 1.00 85.31 88 LEU A C 1
ATOM 677 O O . LEU A 1 88 ? 22.606 -6.019 -47.510 1.00 85.31 88 LEU A O 1
ATOM 681 N N . PRO A 1 89 ? 21.014 -4.530 -48.076 1.00 81.44 89 PRO A N 1
ATOM 682 C CA . PRO A 1 89 ? 21.614 -4.207 -49.361 1.00 81.44 89 PRO A CA 1
ATOM 683 C C . PRO A 1 89 ? 22.962 -3.496 -49.183 1.00 81.44 89 PRO A C 1
ATOM 685 O O . PRO A 1 89 ? 23.043 -2.419 -48.594 1.00 81.44 89 PRO A O 1
ATOM 688 N N . LEU A 1 90 ? 24.021 -4.095 -49.733 1.00 81.00 90 LEU A N 1
ATOM 689 C CA . LEU A 1 90 ? 25.385 -3.549 -49.725 1.00 81.00 90 LEU A CA 1
ATOM 690 C C . LEU A 1 90 ? 25.600 -2.456 -50.785 1.00 81.00 90 LEU A C 1
ATOM 692 O O . LEU A 1 90 ? 26.553 -1.687 -50.694 1.00 81.00 90 LEU A O 1
ATOM 696 N N . ASP A 1 91 ? 24.739 -2.403 -51.804 1.00 81.44 91 ASP A N 1
ATOM 697 C CA . ASP A 1 91 ? 24.790 -1.428 -52.900 1.00 81.44 91 ASP A CA 1
ATOM 698 C C . ASP A 1 91 ? 24.138 -0.087 -52.534 1.00 81.44 91 ASP A C 1
ATOM 700 O O . ASP A 1 91 ? 24.246 0.885 -53.287 1.00 81.44 91 ASP A O 1
ATOM 704 N N . LYS A 1 92 ? 23.437 -0.028 -51.396 1.00 79.12 92 LYS A N 1
ATOM 705 C CA . LYS A 1 92 ? 22.753 1.172 -50.916 1.00 79.12 92 LYS A CA 1
ATOM 706 C C . LYS A 1 92 ? 23.581 1.902 -49.874 1.00 79.12 92 LYS A C 1
ATOM 708 O O . LYS A 1 92 ? 24.336 1.324 -49.100 1.00 79.12 92 LYS A O 1
ATOM 713 N N . GLU A 1 93 ? 23.397 3.215 -49.849 1.00 84.50 93 GLU A N 1
ATOM 714 C CA . GLU A 1 93 ? 24.076 4.081 -48.897 1.00 84.50 93 GLU A CA 1
ATOM 715 C C . GLU A 1 93 ? 23.579 3.794 -47.460 1.00 84.50 93 GLU A C 1
ATOM 717 O O . GLU A 1 93 ? 22.363 3.679 -47.247 1.00 84.50 93 GLU A O 1
ATOM 722 N N . PRO A 1 94 ? 24.478 3.667 -46.463 1.00 82.38 94 PRO A N 1
ATOM 723 C CA . PRO A 1 94 ? 24.116 3.265 -45.102 1.00 82.38 94 PRO A CA 1
ATOM 724 C C . PRO A 1 94 ? 23.051 4.144 -44.437 1.00 82.38 94 PRO A C 1
ATOM 726 O O . PRO A 1 94 ? 22.258 3.640 -43.641 1.00 82.38 94 PRO A O 1
ATOM 729 N N . SER A 1 95 ? 22.990 5.442 -44.753 1.00 85.00 95 SER A N 1
ATOM 730 C CA . SER A 1 95 ? 21.990 6.354 -44.191 1.00 85.00 95 SER A CA 1
ATOM 731 C C . SER A 1 95 ? 20.568 6.050 -44.681 1.00 85.00 95 SER A C 1
ATOM 733 O O . SER A 1 95 ? 19.614 6.143 -43.901 1.00 85.00 95 SER A O 1
ATOM 735 N N . LEU A 1 96 ? 20.415 5.592 -45.930 1.00 85.50 96 LEU A N 1
ATOM 736 C CA . LEU A 1 96 ? 19.128 5.164 -46.487 1.00 85.50 96 LEU A CA 1
ATOM 737 C C . LEU A 1 96 ? 18.647 3.877 -45.815 1.00 85.50 96 LEU A C 1
ATOM 739 O O . LEU A 1 96 ? 17.489 3.789 -45.399 1.00 85.50 96 LEU A O 1
ATOM 743 N N . VAL A 1 97 ? 19.553 2.911 -45.639 1.00 85.94 97 VAL A N 1
ATOM 744 C CA . VAL A 1 97 ? 19.281 1.660 -44.914 1.00 85.94 97 VAL A CA 1
ATOM 745 C C . VAL A 1 97 ? 18.916 1.957 -43.458 1.00 85.94 97 VAL A C 1
ATOM 747 O O . VAL A 1 97 ? 17.925 1.437 -42.950 1.00 85.94 97 VAL A O 1
ATOM 750 N N . HIS A 1 98 ? 19.639 2.867 -42.802 1.00 87.44 98 HIS A N 1
ATOM 751 C CA . HIS A 1 98 ? 19.336 3.315 -41.445 1.00 87.44 98 HIS A CA 1
ATOM 752 C C . HIS A 1 98 ? 17.945 3.949 -41.336 1.00 87.44 98 HIS A C 1
ATOM 754 O O . HIS A 1 98 ? 17.184 3.622 -40.425 1.00 87.44 98 HIS A O 1
ATOM 760 N N . SER A 1 99 ? 17.594 4.844 -42.264 1.00 87.75 99 SER A N 1
ATOM 761 C CA . SER A 1 99 ? 16.279 5.491 -42.300 1.00 87.75 99 SER A CA 1
ATOM 762 C C . SER A 1 99 ? 15.152 4.466 -42.455 1.00 87.75 99 SER A C 1
ATOM 764 O O . SER A 1 99 ? 14.176 4.495 -41.704 1.00 87.75 99 SER A O 1
ATOM 766 N N . ARG A 1 100 ? 15.319 3.496 -43.362 1.00 87.25 100 ARG A N 1
ATOM 767 C CA . ARG A 1 100 ? 14.335 2.431 -43.583 1.00 87.25 100 ARG A CA 1
ATOM 768 C C . ARG A 1 100 ? 14.194 1.507 -42.373 1.00 87.25 100 ARG A C 1
ATOM 770 O O . ARG A 1 100 ? 13.073 1.240 -41.947 1.00 87.25 100 ARG A O 1
ATOM 777 N N . LEU A 1 101 ? 15.305 1.064 -41.785 1.00 87.81 101 LEU A N 1
ATOM 778 C CA . LEU A 1 101 ? 15.288 0.236 -40.576 1.00 87.81 101 LEU A CA 1
ATOM 779 C C . LEU A 1 101 ? 14.630 0.958 -39.402 1.00 87.81 101 LEU A C 1
ATOM 781 O O . LEU A 1 101 ? 13.852 0.345 -38.678 1.00 87.81 101 LEU A O 1
ATOM 785 N N . ARG A 1 102 ? 14.880 2.264 -39.257 1.00 88.44 102 ARG A N 1
ATOM 786 C CA . ARG A 1 102 ? 14.214 3.096 -38.256 1.00 88.44 102 ARG A CA 1
ATOM 787 C C . ARG A 1 102 ? 12.700 3.143 -38.470 1.00 88.44 102 ARG A C 1
ATOM 789 O O . ARG A 1 102 ? 11.961 2.927 -37.521 1.00 88.44 102 ARG A O 1
ATOM 796 N N . GLN A 1 103 ? 12.227 3.348 -39.701 1.00 87.12 103 GLN A N 1
ATOM 797 C CA . GLN A 1 103 ? 10.787 3.327 -40.003 1.00 87.12 103 GLN A CA 1
ATOM 798 C C . GLN A 1 103 ? 10.127 1.987 -39.641 1.00 87.12 103 GLN A C 1
ATOM 800 O O . GLN A 1 103 ? 9.009 1.963 -39.124 1.00 87.12 103 GLN A O 1
ATOM 805 N N . LEU A 1 104 ? 10.815 0.869 -39.893 1.00 85.19 104 LEU A N 1
ATOM 806 C CA . LEU A 1 104 ? 10.325 -0.465 -39.541 1.00 85.19 104 LEU A CA 1
ATOM 807 C C . LEU A 1 104 ? 10.332 -0.695 -38.021 1.00 85.19 104 LEU A C 1
ATOM 809 O O . LEU A 1 104 ? 9.381 -1.264 -37.480 1.00 85.19 104 LEU A O 1
ATOM 813 N N . SER A 1 105 ? 11.368 -0.216 -37.324 1.00 86.44 105 SER A N 1
ATOM 814 C CA . SER A 1 105 ? 11.558 -0.440 -35.890 1.00 86.44 105 SER A CA 1
ATOM 815 C C . SER A 1 105 ? 10.793 0.527 -34.985 1.00 86.44 105 SER A C 1
ATOM 817 O O . SER A 1 105 ? 10.481 0.161 -33.849 1.00 86.44 105 SER A O 1
ATOM 819 N N . ASP A 1 106 ? 10.469 1.733 -35.460 1.00 84.94 106 ASP A N 1
ATOM 820 C CA . ASP A 1 106 ? 9.804 2.790 -34.680 1.00 84.94 106 ASP A CA 1
ATOM 821 C C . ASP A 1 106 ? 8.440 2.319 -34.140 1.00 84.94 106 ASP A C 1
ATOM 823 O O . ASP A 1 106 ? 8.115 2.567 -32.979 1.00 84.94 106 ASP A O 1
ATOM 827 N N . ASN A 1 107 ? 7.686 1.530 -34.918 1.00 81.19 107 ASN A N 1
ATOM 828 C CA . ASN A 1 107 ? 6.392 0.957 -34.505 1.00 81.19 107 ASN A CA 1
ATOM 829 C C . ASN A 1 107 ? 6.485 0.001 -33.304 1.00 81.19 107 ASN A C 1
ATOM 831 O O . ASN A 1 107 ? 5.479 -0.288 -32.656 1.00 81.19 107 ASN A O 1
ATOM 835 N N . CYS A 1 108 ? 7.676 -0.520 -33.019 1.00 80.50 108 CYS A N 1
ATOM 836 C CA . CYS A 1 108 ? 7.940 -1.399 -31.883 1.00 80.50 108 CYS A CA 1
ATOM 837 C C . CYS A 1 108 ? 8.852 -0.735 -30.838 1.00 80.50 108 CYS A C 1
ATOM 839 O O . CYS A 1 108 ? 9.301 -1.407 -29.917 1.00 80.50 108 CYS A O 1
ATOM 841 N N . GLY A 1 109 ? 9.141 0.568 -30.963 1.00 81.69 109 GLY A N 1
ATOM 842 C CA . GLY A 1 109 ? 10.017 1.294 -30.036 1.00 81.69 109 GLY A CA 1
ATOM 843 C C . GLY A 1 109 ? 11.504 0.942 -30.167 1.00 81.69 109 GLY A C 1
ATOM 844 O O . GLY A 1 109 ? 12.268 1.123 -29.216 1.00 81.69 109 GLY A O 1
ATOM 845 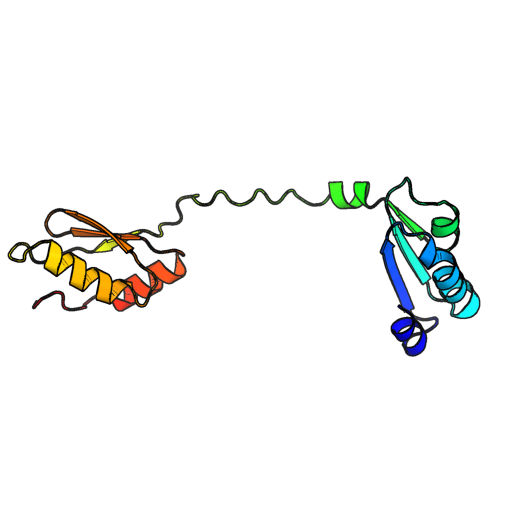N N . GLY A 1 110 ? 11.919 0.411 -31.320 1.00 85.62 110 GLY A N 1
ATOM 846 C CA . GLY A 1 110 ? 13.299 0.021 -31.595 1.00 85.62 110 GLY A CA 1
ATOM 847 C C . GLY A 1 110 ? 14.179 1.176 -32.054 1.00 85.62 110 GLY A C 1
ATOM 848 O O . GLY A 1 110 ? 13.727 2.081 -32.749 1.00 85.62 110 GLY A O 1
ATOM 849 N N . ARG A 1 111 ? 15.464 1.116 -31.703 1.00 88.56 111 ARG A N 1
ATOM 850 C CA . ARG A 1 111 ? 16.506 2.036 -32.178 1.00 88.56 111 ARG A CA 1
ATOM 851 C C . ARG A 1 111 ? 17.578 1.262 -32.925 1.00 88.56 111 ARG A C 1
ATOM 853 O O . ARG A 1 111 ? 18.049 0.242 -32.429 1.00 88.56 111 ARG A O 1
ATOM 860 N N . VAL A 1 112 ? 18.011 1.773 -34.070 1.00 88.50 112 VAL A N 1
ATOM 861 C CA . VAL A 1 112 ? 19.169 1.234 -34.794 1.00 88.50 112 VAL A CA 1
ATOM 862 C C . VAL A 1 112 ? 20.443 1.662 -34.058 1.00 88.50 112 VAL A C 1
ATOM 864 O O . VAL A 1 112 ? 20.631 2.845 -33.785 1.00 88.50 112 VAL A O 1
ATOM 867 N N . LEU A 1 113 ? 21.289 0.703 -33.677 1.00 86.62 113 LEU A N 1
ATOM 868 C CA . LEU A 1 113 ? 22.555 0.957 -32.979 1.00 86.62 113 LEU A CA 1
ATOM 869 C C . LEU A 1 113 ? 23.723 1.075 -33.954 1.00 86.62 113 LEU A C 1
ATOM 871 O O . LEU A 1 113 ? 24.534 1.989 -33.845 1.00 86.62 113 LEU A O 1
ATOM 875 N N . SER A 1 114 ? 23.828 0.122 -34.879 1.00 85.44 114 SER A N 1
ATOM 876 C CA . SER A 1 114 ? 24.923 0.059 -35.843 1.00 85.44 114 SER A CA 1
ATOM 877 C C . SER A 1 114 ? 24.515 -0.729 -37.077 1.00 85.44 114 SER A C 1
ATOM 879 O O . SER A 1 114 ? 23.752 -1.691 -36.974 1.00 85.44 114 SER A O 1
ATOM 881 N N . ILE A 1 115 ? 25.088 -0.357 -38.218 1.00 86.56 115 ILE A N 1
ATOM 882 C CA . ILE A 1 115 ? 25.001 -1.092 -39.480 1.00 86.56 115 ILE A CA 1
ATOM 883 C C . ILE A 1 115 ? 26.433 -1.452 -39.867 1.00 86.56 115 ILE A C 1
ATOM 885 O O . ILE A 1 115 ? 27.299 -0.578 -39.897 1.00 86.56 115 ILE A O 1
ATOM 889 N N . VAL A 1 116 ? 26.693 -2.736 -40.089 1.00 85.06 116 VAL A N 1
ATOM 890 C CA . VAL A 1 116 ? 28.007 -3.276 -40.438 1.00 85.06 116 VAL A CA 1
ATOM 891 C C . VAL A 1 116 ? 27.817 -4.271 -41.574 1.00 85.06 116 VAL A C 1
ATOM 893 O O . VAL A 1 116 ? 27.258 -5.347 -41.371 1.00 85.06 116 VAL A O 1
ATOM 896 N N . GLY A 1 117 ? 28.288 -3.908 -42.768 1.00 84.44 117 GLY A N 1
ATOM 897 C CA . GLY A 1 117 ? 28.123 -4.732 -43.964 1.00 84.44 117 GLY A CA 1
ATOM 898 C C . GLY A 1 117 ? 26.648 -4.966 -44.290 1.00 84.44 117 GLY A C 1
ATOM 899 O O . GLY A 1 117 ? 25.883 -4.015 -44.427 1.00 84.44 117 GLY A O 1
ATOM 900 N N . ASP A 1 118 ? 26.266 -6.236 -44.395 1.00 86.56 118 ASP A N 1
ATOM 901 C CA . ASP A 1 118 ? 24.908 -6.697 -44.699 1.00 86.56 118 ASP A CA 1
ATOM 902 C C . ASP A 1 118 ? 24.026 -6.844 -43.448 1.00 86.56 118 ASP A C 1
ATOM 904 O O . ASP A 1 118 ? 22.925 -7.391 -43.515 1.00 86.56 118 ASP A O 1
ATOM 908 N N . SER A 1 119 ? 24.518 -6.411 -42.287 1.00 87.19 119 SER A N 1
ATOM 909 C CA . SER A 1 119 ? 23.892 -6.695 -41.005 1.00 87.19 119 SER A CA 1
ATOM 910 C C . SER A 1 119 ? 23.702 -5.427 -40.173 1.00 87.19 119 SER A C 1
ATOM 912 O O . SER A 1 119 ? 24.532 -4.519 -40.176 1.00 87.19 119 SER A O 1
ATOM 914 N N . ALA A 1 120 ? 22.611 -5.356 -39.413 1.00 89.19 120 ALA A N 1
ATOM 915 C CA . ALA A 1 120 ? 22.348 -4.263 -38.483 1.00 89.19 120 ALA A CA 1
ATOM 916 C C . ALA A 1 120 ? 21.936 -4.772 -37.108 1.00 89.19 120 ALA A C 1
ATOM 918 O O . ALA A 1 120 ? 21.270 -5.796 -36.965 1.00 89.19 120 ALA A O 1
ATOM 919 N N . ARG A 1 121 ? 22.311 -4.013 -36.079 1.00 89.56 121 ARG A N 1
ATOM 920 C CA . ARG A 1 121 ? 21.913 -4.261 -34.695 1.00 89.56 121 ARG A CA 1
ATOM 921 C C . ARG A 1 121 ? 20.890 -3.220 -34.278 1.00 89.56 121 ARG A C 1
ATOM 923 O O . ARG A 1 121 ? 21.178 -2.024 -34.299 1.00 89.56 121 ARG A O 1
ATOM 930 N N . LEU A 1 122 ? 19.713 -3.675 -33.873 1.00 90.44 122 LEU A N 1
ATOM 931 C CA . LEU A 1 122 ? 18.643 -2.852 -33.319 1.00 90.44 122 LEU A CA 1
ATOM 932 C C . LEU A 1 122 ? 18.486 -3.164 -31.832 1.00 90.44 122 LEU A C 1
ATOM 934 O O . LEU A 1 122 ? 18.749 -4.286 -31.418 1.00 90.44 122 LEU A O 1
ATOM 938 N N . ARG A 1 123 ? 18.039 -2.193 -31.036 1.00 89.06 123 ARG A N 1
ATOM 939 C CA . ARG A 1 123 ? 17.757 -2.351 -29.605 1.00 89.06 123 ARG A CA 1
ATOM 940 C C . ARG A 1 123 ? 16.362 -1.868 -29.258 1.00 89.06 123 ARG A C 1
ATOM 942 O O . ARG A 1 123 ? 15.971 -0.774 -29.656 1.00 89.06 123 ARG A O 1
ATOM 949 N N . PHE A 1 124 ? 15.667 -2.651 -28.447 1.00 86.94 124 PHE A N 1
ATOM 950 C CA . PHE A 1 124 ? 14.313 -2.382 -27.978 1.00 86.94 124 PHE A CA 1
ATOM 951 C C . PHE A 1 124 ? 14.278 -2.190 -26.459 1.00 86.94 124 PHE A C 1
ATOM 953 O O . PHE A 1 124 ? 15.223 -2.526 -25.742 1.00 86.94 124 PHE A O 1
ATOM 960 N N . SER A 1 125 ? 13.192 -1.604 -25.958 1.00 83.12 125 SER A N 1
ATOM 961 C CA . SER A 1 125 ? 13.022 -1.328 -24.528 1.00 83.12 125 SER A CA 1
ATOM 962 C C . SER A 1 125 ? 12.672 -2.572 -23.711 1.00 83.12 125 SER A C 1
ATOM 964 O O . SER A 1 125 ? 13.042 -2.639 -22.538 1.00 83.12 125 SER A O 1
ATOM 966 N N . THR A 1 126 ? 11.986 -3.548 -24.311 1.00 82.81 126 THR A N 1
ATOM 967 C CA . THR A 1 126 ? 11.558 -4.785 -23.644 1.00 82.81 126 THR A CA 1
ATOM 968 C C . THR A 1 126 ? 11.742 -6.009 -24.555 1.00 82.81 126 THR A C 1
ATOM 970 O O . THR A 1 126 ? 11.721 -5.868 -25.778 1.00 82.81 126 THR A O 1
ATOM 973 N N . PRO A 1 127 ? 11.884 -7.226 -23.998 1.00 81.62 127 PRO A N 1
ATOM 974 C CA . PRO A 1 127 ? 11.977 -8.452 -24.797 1.00 81.62 127 PRO A CA 1
ATOM 975 C C . PRO A 1 127 ? 10.700 -8.746 -25.603 1.00 81.62 127 PRO A C 1
ATOM 977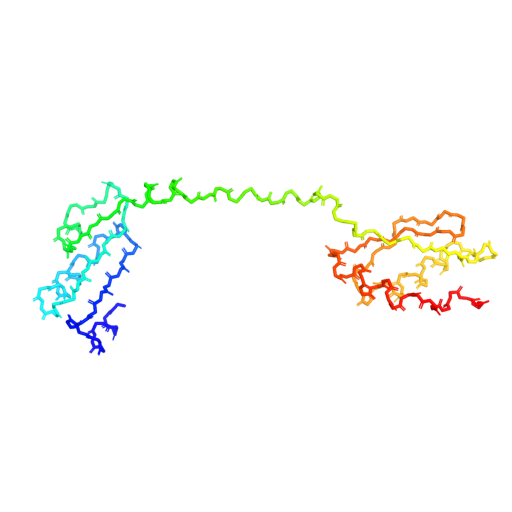 O O . PRO A 1 127 ? 10.772 -9.320 -26.691 1.00 81.62 127 PRO A O 1
ATOM 980 N N . ASP A 1 128 ? 9.526 -8.330 -25.117 1.00 82.69 128 ASP A N 1
ATOM 981 C CA . ASP A 1 128 ? 8.279 -8.436 -25.880 1.00 82.69 128 ASP A CA 1
ATOM 982 C C . ASP A 1 128 ? 8.277 -7.510 -27.103 1.00 82.69 128 ASP A C 1
ATOM 984 O O . ASP A 1 128 ? 7.810 -7.916 -28.169 1.00 82.69 128 ASP A O 1
ATOM 988 N N . ASP A 1 129 ? 8.852 -6.309 -26.993 1.00 84.56 129 ASP A N 1
ATOM 989 C CA . ASP A 1 129 ? 9.066 -5.417 -28.139 1.00 84.56 129 ASP A CA 1
ATOM 990 C C . ASP A 1 129 ? 10.011 -6.047 -29.161 1.00 84.56 129 ASP A C 1
ATOM 992 O O . ASP A 1 129 ? 9.688 -6.068 -30.348 1.00 84.56 129 ASP A O 1
ATOM 996 N N . THR A 1 130 ? 11.121 -6.643 -28.709 1.00 86.00 130 THR A N 1
ATOM 997 C CA . THR A 1 130 ? 12.060 -7.367 -29.581 1.00 86.00 130 THR A CA 1
ATOM 998 C C . THR A 1 130 ? 11.376 -8.523 -30.307 1.00 86.00 130 THR A C 1
ATOM 1000 O O . THR A 1 130 ? 11.549 -8.682 -31.513 1.00 86.00 130 THR A O 1
ATOM 1003 N N . ARG A 1 131 ? 10.551 -9.318 -29.610 1.00 83.75 131 ARG A N 1
ATOM 1004 C CA . ARG A 1 131 ? 9.823 -10.448 -30.212 1.00 83.75 131 ARG A CA 1
ATOM 1005 C C . ARG A 1 131 ? 8.770 -9.989 -31.222 1.00 83.75 131 ARG A C 1
ATOM 1007 O O . ARG A 1 131 ? 8.599 -10.636 -32.255 1.00 83.75 131 ARG A O 1
ATOM 1014 N N . ARG A 1 132 ? 8.063 -8.891 -30.936 1.00 85.94 132 ARG A N 1
ATOM 1015 C CA . ARG A 1 132 ? 7.099 -8.284 -31.870 1.00 85.94 132 ARG A CA 1
ATOM 1016 C C . ARG A 1 132 ? 7.795 -7.724 -33.104 1.00 85.94 132 ARG A C 1
ATOM 1018 O O . ARG A 1 132 ? 7.328 -7.976 -34.209 1.00 85.94 132 ARG A O 1
ATOM 1025 N N . ALA A 1 133 ? 8.914 -7.032 -32.913 1.00 87.44 133 ALA A N 1
ATOM 1026 C CA . ALA A 1 133 ? 9.719 -6.502 -34.002 1.00 87.44 133 ALA A CA 1
ATOM 1027 C C . ALA A 1 133 ? 10.289 -7.621 -34.877 1.00 87.44 133 ALA A C 1
ATOM 1029 O O . ALA A 1 133 ? 10.150 -7.547 -36.087 1.00 87.44 133 ALA A O 1
ATOM 1030 N N . CYS A 1 134 ? 10.821 -8.694 -34.279 1.00 85.06 134 CYS A N 1
ATOM 1031 C CA . CYS A 1 134 ? 11.316 -9.863 -35.009 1.00 85.06 134 CYS A CA 1
ATOM 1032 C C . CYS A 1 134 ? 10.244 -10.428 -35.952 1.00 85.06 134 CYS A C 1
ATOM 1034 O O . CYS A 1 134 ? 10.456 -10.475 -37.153 1.00 85.06 134 CYS A O 1
ATOM 1036 N N . LYS A 1 135 ? 9.041 -10.730 -35.442 1.00 85.69 135 LYS A N 1
ATOM 1037 C CA . LYS A 1 135 ? 7.938 -11.250 -36.272 1.00 85.69 135 LYS A CA 1
ATOM 1038 C C . LYS A 1 135 ? 7.446 -10.285 -37.350 1.00 85.69 135 LYS A C 1
ATOM 1040 O O . LYS A 1 135 ? 6.863 -10.732 -38.326 1.00 85.69 135 LYS A O 1
ATOM 1045 N N . ARG A 1 136 ? 7.572 -8.977 -37.122 1.00 84.06 136 ARG A N 1
ATOM 1046 C CA . ARG A 1 136 ? 7.084 -7.951 -38.048 1.00 84.06 136 ARG A CA 1
ATOM 1047 C C . ARG A 1 136 ? 8.105 -7.620 -39.129 1.00 84.06 136 ARG A C 1
ATOM 1049 O O . ARG A 1 136 ? 7.702 -7.250 -40.213 1.00 84.06 136 ARG A O 1
ATOM 1056 N N . MET A 1 137 ? 9.391 -7.676 -38.798 1.00 85.06 137 MET A N 1
ATOM 1057 C CA . MET A 1 137 ? 10.490 -7.341 -39.702 1.00 85.06 137 MET A CA 1
ATOM 1058 C C . MET A 1 137 ? 10.973 -8.555 -40.504 1.00 85.06 137 MET A C 1
ATOM 1060 O O . MET A 1 137 ? 11.665 -8.378 -41.501 1.00 85.06 137 MET A O 1
ATOM 1064 N N . ASP A 1 138 ? 10.628 -9.770 -40.072 1.00 81.12 138 ASP A N 1
ATOM 1065 C CA . ASP A 1 138 ? 10.917 -11.003 -40.802 1.00 81.12 138 ASP A CA 1
ATOM 1066 C C . ASP A 1 138 ? 10.162 -11.025 -42.142 1.00 81.12 138 ASP A C 1
ATOM 1068 O O . ASP A 1 138 ? 8.932 -10.981 -42.174 1.00 81.12 138 ASP A O 1
ATOM 1072 N N . GLY A 1 139 ? 10.911 -11.045 -43.248 1.00 75.56 139 GLY A N 1
ATOM 1073 C CA . GLY A 1 139 ? 10.372 -11.002 -44.613 1.00 75.56 139 GLY A CA 1
ATOM 1074 C C . GLY A 1 139 ? 9.971 -9.614 -45.133 1.00 75.56 139 GLY A C 1
ATOM 1075 O O . GLY A 1 139 ? 9.374 -9.531 -46.205 1.00 75.56 139 GLY A O 1
ATOM 1076 N N . GLU A 1 140 ? 10.275 -8.531 -44.409 1.00 80.81 140 GLU A N 1
ATOM 1077 C CA . GLU A 1 140 ? 10.020 -7.166 -44.887 1.00 80.81 140 GLU A CA 1
ATOM 1078 C C . GLU A 1 140 ? 11.052 -6.711 -45.919 1.00 80.81 140 GLU A C 1
ATOM 1080 O O . GLU A 1 140 ? 12.257 -6.914 -45.762 1.00 80.81 140 GLU A O 1
ATOM 1085 N N . ASP A 1 141 ? 10.572 -6.003 -46.940 1.00 73.81 141 ASP A N 1
ATOM 1086 C CA . ASP A 1 141 ? 11.421 -5.511 -48.014 1.00 73.81 141 ASP A CA 1
ATOM 1087 C C . ASP A 1 141 ? 12.159 -4.215 -47.614 1.00 73.81 141 ASP A C 1
ATOM 1089 O O . ASP A 1 141 ? 11.566 -3.160 -47.311 1.00 73.81 141 ASP A O 1
ATOM 1093 N N . VAL A 1 142 ? 13.490 -4.296 -47.630 1.00 70.69 142 VAL A N 1
ATOM 1094 C CA . VAL A 1 142 ? 14.427 -3.195 -47.388 1.00 70.69 142 VAL A CA 1
ATOM 1095 C C . VAL A 1 142 ? 15.130 -2.877 -48.713 1.00 70.69 142 VAL A C 1
ATOM 1097 O O . VAL A 1 142 ? 16.299 -3.192 -48.902 1.00 70.69 142 VAL A O 1
ATOM 1100 N N . PHE A 1 143 ? 14.405 -2.203 -49.614 1.00 62.94 143 PHE A N 1
ATOM 1101 C CA . PHE A 1 143 ? 14.858 -1.715 -50.935 1.00 62.94 143 PHE A CA 1
ATOM 1102 C C . PHE A 1 143 ? 14.960 -2.731 -52.088 1.00 62.94 143 PHE A C 1
ATOM 1104 O O . PHE A 1 143 ? 15.661 -2.470 -53.068 1.00 62.94 143 PHE A O 1
ATOM 1111 N N . GLY A 1 144 ? 14.187 -3.807 -52.049 1.00 60.16 144 GLY A N 1
ATOM 1112 C CA . GLY A 1 144 ? 13.901 -4.671 -53.185 1.00 60.16 144 GLY A CA 1
ATOM 1113 C C . GLY A 1 144 ? 14.775 -5.913 -53.242 1.00 60.16 144 GLY A C 1
ATOM 1114 O O . GLY A 1 144 ? 15.628 -6.001 -54.131 1.00 60.16 144 GLY A O 1
ATOM 1115 N N . ARG A 1 145 ? 14.511 -6.887 -52.360 1.00 47.31 145 ARG A N 1
ATOM 1116 C CA . ARG A 1 145 ? 14.569 -8.318 -52.713 1.00 47.31 145 ARG A CA 1
ATOM 1117 C C . ARG A 1 145 ? 13.867 -9.233 -51.720 1.00 47.31 145 ARG A C 1
ATOM 1119 O O . ARG A 1 145 ? 14.187 -9.148 -50.518 1.00 47.31 145 ARG A O 1
#

InterPro domains:
  IPR012677 Nucleotide-binding alpha-beta plait domain superfamily [G3DSA:3.30.70.330] (81-145)
  IPR034189 MARF1, RNA recognition motif 1 [PF11608] (83-144)

Secondary structure (DSSP, 8-state):
-HHHHHHHGGG-EEEEE---GGGHHHHHHHHHTT--EEEEEE-TTS-HHHHTTSSEEEEHHHHHHTS-------TTS----EEEE----TTS-HHHHHHHHHHHHHTTT-EEEEEETTEEEEE-SSHHHHHHHHHHHTT--SS--

pLDDT: mean 85.81, std 11.67, range [43.78, 97.81]

Organism: Ixodes ricinus (NCBI:txid34613)

Radius of gyration: 30.24 Å; chains: 1; bounding box: 50×23×78 Å

Foldseek 3Di:
DVVVCVVCFQVAEDEAEDLDLVCLVVLQCRCPVRNYAYEYEYAPPRDPSNCVSHPYYDHNVVVVVPPDPPPPPPPDPCPPQKDKDFQADQPDDVVLLLVQVCVLLVVLQKHWDDDDRRMTIIGHPDVVSSVVSCVSCVPDDRPHD